Protein AF-A0A4W4F030-F1 (afdb_monomer_lite)

Secondary structure (DSSP, 8-state):
--HHHHHHHHTT--GGGS-HHHHHHTTT-HHHHHHHHHHHHHHTT--STTSTHHHH-S-HHHHHHHHHHHHHHHS---TTSSTTHHHHHHHHHHHTT-

InterPro domains:
  IPR028091 FAM91, N-terminal domain [PF14647] (8-83)
  IPR039199 FAM91 [PTHR28441] (3-83)

Organism: Electrophorus electricus (NCBI:txid8005)

Sequence (98 aa):
MNTDVEFHIRQNYPWNKLPANVKQSLGNSQREYDKHVLLYSIRNQLRYRNNLVRHVKKEERKYYEELLKYSREHLMLYPYHLFVTVYLWICLCFENIS

Radius of gyration: 15.24 Å; chains: 1; bounding box: 32×31×41 Å

pLDDT: mean 71.82, std 13.19, range [39.12, 86.12]

Foldseek 3Di:
DPVVLLVCQVVQPQPVRDDPVVCVVQVVDSVSSLVVSLVSCLVVVPQPPPGPPCVSDVDNVVSVVVSVVCCCVVVVDDDPPCCPPVVVVVCVSVVVVD

Structure (mmCIF, N/CA/C/O backbone):
data_AF-A0A4W4F030-F1
#
_entry.id   AF-A0A4W4F030-F1
#
loop_
_atom_site.group_PDB
_atom_site.id
_atom_site.type_symbol
_atom_site.label_atom_id
_atom_site.label_alt_id
_atom_site.label_comp_id
_atom_site.label_asym_id
_atom_site.label_entity_id
_atom_site.label_seq_id
_atom_site.pdbx_PDB_ins_code
_atom_site.Cartn_x
_atom_site.Cartn_y
_atom_site.Cartn_z
_atom_site.occupancy
_atom_site.B_iso_or_equiv
_atom_site.auth_seq_id
_atom_site.auth_comp_id
_atom_site.auth_asym_id
_atom_site.auth_atom_id
_atom_site.pdbx_PDB_model_num
ATOM 1 N N . MET A 1 1 ? -0.384 -15.854 3.798 1.00 51.47 1 MET A N 1
ATOM 2 C CA . MET A 1 1 ? -0.801 -14.460 4.072 1.00 51.47 1 MET A CA 1
ATOM 3 C C . MET A 1 1 ? -2.278 -14.478 4.400 1.00 51.47 1 MET A C 1
ATOM 5 O O . MET A 1 1 ? -2.975 -15.309 3.837 1.00 51.47 1 MET A O 1
ATOM 9 N N . ASN A 1 2 ? -2.718 -13.658 5.356 1.00 64.94 2 ASN A N 1
ATOM 10 C CA . ASN A 1 2 ? -4.088 -13.681 5.871 1.00 64.94 2 ASN A CA 1
ATOM 11 C C . ASN A 1 2 ? -5.055 -13.196 4.774 1.00 64.94 2 ASN A C 1
ATOM 13 O O . ASN A 1 2 ? -5.168 -11.994 4.537 1.00 64.94 2 ASN A O 1
ATOM 17 N N . THR A 1 3 ? -5.703 -14.132 4.079 1.00 75.56 3 THR A N 1
ATOM 18 C CA . THR A 1 3 ? -6.637 -13.885 2.965 1.00 75.56 3 THR A CA 1
ATOM 19 C C . THR A 1 3 ? -7.749 -12.913 3.347 1.00 75.56 3 THR A C 1
ATOM 21 O O . THR A 1 3 ? -8.156 -12.079 2.539 1.00 75.56 3 THR A O 1
ATOM 24 N N . ASP A 1 4 ? -8.182 -12.952 4.606 1.00 77.50 4 ASP A N 1
ATOM 25 C CA . ASP A 1 4 ? -9.170 -12.031 5.152 1.00 77.50 4 ASP A CA 1
ATOM 26 C C . ASP A 1 4 ? -8.663 -10.588 5.168 1.00 77.50 4 ASP A C 1
ATOM 28 O O . ASP A 1 4 ? -9.380 -9.682 4.753 1.00 77.50 4 ASP A O 1
ATOM 32 N N . VAL A 1 5 ? -7.414 -10.343 5.575 1.00 77.62 5 VAL A N 1
ATOM 33 C CA . VAL A 1 5 ? -6.840 -8.985 5.591 1.00 77.62 5 VAL A CA 1
ATOM 34 C C . VAL A 1 5 ? -6.794 -8.419 4.170 1.00 77.62 5 VAL A C 1
ATOM 36 O O . VAL A 1 5 ? -7.227 -7.291 3.943 1.00 77.62 5 VAL A O 1
ATOM 39 N N . GLU A 1 6 ? -6.339 -9.212 3.200 1.00 80.81 6 GLU A N 1
ATOM 40 C CA . GLU A 1 6 ? -6.271 -8.797 1.794 1.00 80.81 6 GLU A CA 1
ATOM 41 C C . GLU A 1 6 ? -7.655 -8.492 1.210 1.00 80.81 6 GLU A C 1
ATOM 43 O O . GLU A 1 6 ? -7.806 -7.521 0.466 1.00 80.81 6 GLU A O 1
ATOM 48 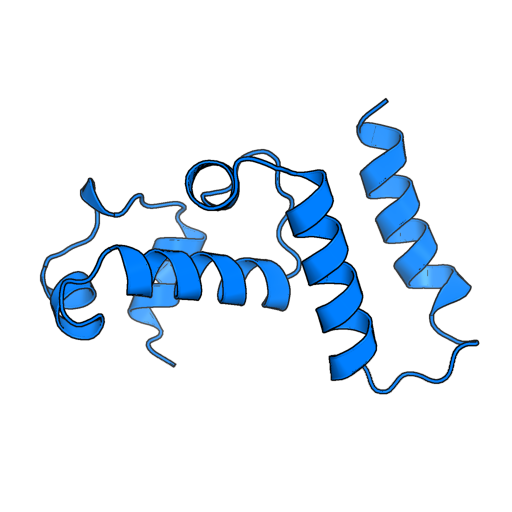N N . PHE A 1 7 ? -8.681 -9.267 1.576 1.00 82.31 7 PHE A N 1
ATOM 49 C CA . PHE A 1 7 ? -10.060 -9.001 1.167 1.00 82.31 7 PHE A CA 1
ATOM 50 C C . PHE A 1 7 ? -10.534 -7.621 1.641 1.00 82.31 7 PHE A C 1
ATOM 52 O O . PHE A 1 7 ? -11.074 -6.846 0.852 1.00 82.31 7 PHE A O 1
ATOM 59 N N . HIS A 1 8 ? -10.270 -7.267 2.901 1.00 80.44 8 HIS A N 1
ATOM 60 C CA . HIS A 1 8 ? -10.673 -5.966 3.440 1.00 80.44 8 HIS A CA 1
ATOM 61 C C . HIS A 1 8 ? -9.883 -4.800 2.825 1.00 80.44 8 HIS A C 1
ATOM 63 O O . HIS A 1 8 ? -10.447 -3.722 2.616 1.00 80.44 8 HIS A O 1
ATOM 69 N N . ILE A 1 9 ? -8.610 -5.021 2.478 1.00 81.38 9 ILE A N 1
ATOM 70 C CA . ILE A 1 9 ? -7.784 -4.037 1.764 1.00 81.38 9 ILE A CA 1
ATOM 71 C C . ILE A 1 9 ? -8.323 -3.820 0.342 1.00 81.38 9 ILE A C 1
ATOM 73 O O . ILE A 1 9 ? -8.475 -2.673 -0.075 1.00 81.38 9 ILE A O 1
ATOM 77 N N . ARG A 1 10 ? -8.691 -4.890 -0.381 1.00 79.31 10 ARG A N 1
ATOM 78 C CA . ARG A 1 10 ? -9.332 -4.797 -1.710 1.00 79.31 10 ARG A CA 1
ATOM 79 C C . ARG A 1 10 ? -10.632 -3.998 -1.682 1.00 79.31 10 ARG A C 1
ATOM 81 O O . ARG A 1 10 ? -10.900 -3.233 -2.601 1.00 79.31 10 ARG A O 1
ATOM 88 N N . GLN A 1 11 ? -11.424 -4.163 -0.626 1.00 81.31 11 GLN A N 1
ATOM 89 C CA . GLN A 1 11 ? -12.676 -3.429 -0.423 1.00 81.31 11 GLN A CA 1
ATOM 90 C C . GLN A 1 11 ? -12.465 -1.987 0.080 1.00 81.31 11 GLN A C 1
ATOM 92 O O . GLN A 1 11 ? -13.434 -1.277 0.335 1.00 81.31 11 GLN A O 1
ATOM 97 N N . ASN A 1 12 ? -11.213 -1.527 0.205 1.00 77.00 12 ASN A N 1
ATOM 98 C CA . ASN A 1 12 ? -10.859 -0.189 0.681 1.00 77.00 12 ASN A CA 1
ATOM 99 C C . ASN A 1 12 ? -11.426 0.143 2.076 1.00 77.00 12 ASN A C 1
ATOM 101 O O . ASN A 1 12 ? -11.780 1.291 2.364 1.00 77.00 12 ASN A O 1
ATOM 105 N N . TYR A 1 13 ? -11.490 -0.840 2.982 1.00 81.69 13 TYR A N 1
ATOM 106 C CA . TYR A 1 13 ? -11.936 -0.577 4.348 1.00 81.69 13 TYR A CA 1
ATOM 107 C C . TYR A 1 13 ? -10.841 0.111 5.186 1.00 81.69 13 TYR A C 1
ATOM 109 O O . TYR A 1 13 ? -9.746 -0.435 5.352 1.00 81.69 13 TYR A O 1
ATOM 117 N N . PRO A 1 14 ? -11.116 1.296 5.768 1.00 79.88 14 PRO A N 1
ATOM 118 C CA . PRO A 1 14 ? -10.189 1.940 6.693 1.00 79.88 14 PRO A CA 1
ATOM 119 C C . PRO A 1 14 ? -10.111 1.162 8.012 1.00 79.88 14 PRO A C 1
ATOM 121 O O . PRO A 1 14 ? -11.064 0.476 8.386 1.00 79.88 14 PRO A O 1
ATOM 124 N N . TRP A 1 15 ? -9.023 1.344 8.772 1.00 81.69 15 TRP A N 1
ATOM 125 C CA . TRP A 1 15 ? -8.799 0.661 10.059 1.00 81.69 15 TRP A CA 1
ATOM 126 C C . TRP A 1 15 ? -10.005 0.728 11.009 1.00 81.69 15 TRP A C 1
ATOM 128 O O . TRP A 1 15 ? -10.367 -0.253 11.659 1.00 81.69 15 TRP A O 1
ATOM 138 N N . ASN A 1 16 ? -10.698 1.867 11.042 1.00 80.81 16 ASN A N 1
ATOM 139 C CA . ASN A 1 16 ? -11.867 2.062 11.899 1.00 80.81 16 ASN A CA 1
ATOM 140 C C . ASN A 1 16 ? -13.046 1.139 11.554 1.00 80.81 16 ASN A C 1
ATOM 142 O O . ASN A 1 16 ? -13.809 0.801 12.452 1.00 80.81 16 ASN A O 1
ATOM 146 N N . LYS A 1 17 ? -13.176 0.705 10.295 1.00 82.94 17 LYS A N 1
ATOM 147 C CA . LYS A 1 17 ? -14.261 -0.170 9.820 1.00 82.94 17 LYS A CA 1
ATOM 148 C C . LYS A 1 17 ? -13.892 -1.657 9.801 1.00 82.94 17 LYS A C 1
ATOM 150 O O . LYS A 1 17 ? -14.731 -2.474 9.441 1.00 82.94 17 LYS A O 1
ATOM 155 N N . LEU A 1 18 ? -12.663 -2.019 10.173 1.00 82.81 18 LEU A N 1
ATOM 156 C CA . LEU A 1 18 ? -12.246 -3.421 10.215 1.00 82.81 18 LEU A CA 1
ATOM 157 C C . LEU A 1 18 ? -12.884 -4.168 11.397 1.00 82.81 18 LEU A C 1
ATOM 159 O O . LEU A 1 18 ? -12.914 -3.626 12.512 1.00 82.81 18 LEU A O 1
ATOM 163 N N . PRO A 1 19 ? -13.308 -5.427 11.193 1.00 83.94 19 PRO A N 1
ATOM 164 C CA . PRO A 1 19 ? -13.801 -6.277 12.267 1.00 83.94 19 PRO A CA 1
ATOM 165 C C . PRO A 1 19 ? -12.683 -6.638 13.258 1.00 83.94 19 PRO A C 1
ATOM 167 O O . PRO A 1 19 ? -11.509 -6.755 12.894 1.00 83.94 19 PRO A O 1
ATOM 170 N N . ALA A 1 20 ? -13.057 -6.847 14.524 1.00 81.25 20 ALA A N 1
ATOM 171 C CA . ALA A 1 20 ? -12.121 -7.132 15.615 1.00 81.25 20 ALA A CA 1
ATOM 172 C C . ALA A 1 20 ? -11.260 -8.384 15.360 1.00 81.25 20 ALA A C 1
ATOM 174 O O . ALA A 1 20 ? -10.081 -8.381 15.700 1.00 81.25 20 ALA A O 1
ATOM 175 N N . ASN A 1 21 ? -11.804 -9.394 14.675 1.00 82.12 21 ASN A N 1
ATOM 176 C CA . ASN A 1 21 ? -11.087 -10.620 14.301 1.00 82.12 21 ASN A CA 1
ATOM 177 C C . ASN A 1 21 ? -9.863 -10.331 13.411 1.00 82.12 21 ASN A C 1
ATOM 179 O O . ASN A 1 21 ? -8.789 -10.910 13.586 1.00 82.12 21 ASN A O 1
ATOM 183 N N . VAL A 1 22 ? -10.005 -9.386 12.476 1.00 80.69 22 VAL A N 1
ATOM 184 C CA . VAL A 1 22 ? -8.921 -8.978 11.572 1.00 80.69 22 VAL A CA 1
ATOM 185 C C . VAL A 1 22 ? -7.921 -8.088 12.309 1.00 80.69 22 VAL A C 1
ATOM 187 O O . VAL A 1 22 ? -6.715 -8.254 12.146 1.00 80.69 22 VAL A O 1
ATOM 190 N N . LYS A 1 23 ? -8.394 -7.192 13.185 1.00 82.38 23 LYS A N 1
ATOM 191 C CA . LYS A 1 23 ? -7.510 -6.364 14.024 1.00 82.38 23 LYS A CA 1
ATOM 192 C C . LYS A 1 23 ? -6.663 -7.209 14.974 1.00 82.38 23 LYS A C 1
ATOM 194 O O . LYS A 1 23 ? -5.462 -6.978 15.060 1.00 82.38 23 LYS A O 1
ATOM 199 N N . GLN A 1 24 ? -7.250 -8.215 15.624 1.00 83.00 24 GLN A N 1
ATOM 200 C CA . GLN A 1 24 ? -6.531 -9.158 16.486 1.00 83.00 24 GLN A CA 1
ATOM 201 C C . GLN A 1 24 ? -5.473 -9.942 15.709 1.00 83.00 24 GLN A C 1
ATOM 203 O O . GLN A 1 24 ? -4.344 -10.065 16.174 1.00 83.00 24 GLN A O 1
ATOM 208 N N . SER A 1 25 ? -5.803 -10.379 14.491 1.00 80.69 25 SER A N 1
ATOM 209 C CA . SER A 1 25 ? -4.857 -11.051 13.591 1.00 80.69 25 SER A CA 1
ATOM 210 C C . SER A 1 25 ? -3.650 -10.177 13.210 1.00 80.69 25 SER A C 1
ATOM 212 O O . SER A 1 25 ? -2.597 -10.702 12.864 1.00 80.69 25 SER A O 1
ATOM 214 N N . LEU A 1 26 ? -3.795 -8.850 13.286 1.00 77.69 26 LEU A N 1
ATOM 215 C CA . LEU A 1 26 ? -2.752 -7.846 13.038 1.00 77.69 26 LEU A CA 1
ATOM 216 C C . LEU A 1 26 ? -2.128 -7.299 14.337 1.00 77.69 26 LEU A C 1
ATOM 218 O O . LEU A 1 26 ? -1.453 -6.269 14.325 1.00 77.69 26 LEU A O 1
ATOM 222 N N . GLY A 1 27 ? -2.392 -7.941 15.479 1.00 79.81 27 GLY A N 1
ATOM 223 C CA . GLY A 1 27 ? -1.881 -7.523 16.786 1.00 79.81 27 GLY A CA 1
ATOM 224 C C . GLY A 1 27 ? -2.461 -6.199 17.296 1.00 79.81 27 GLY A C 1
ATOM 225 O O . GLY A 1 27 ? -1.811 -5.508 18.073 1.00 79.81 27 GLY A O 1
ATOM 226 N N . ASN A 1 28 ? -3.659 -5.812 16.83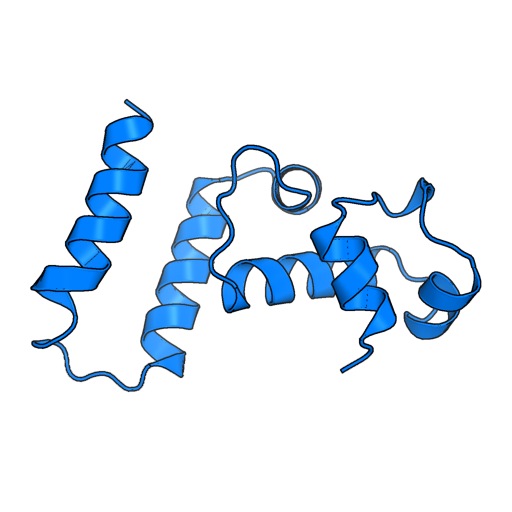8 1.00 80.75 28 ASN A N 1
ATOM 227 C CA . ASN A 1 28 ? -4.347 -4.549 17.150 1.00 80.75 28 ASN A CA 1
ATOM 228 C C . ASN A 1 28 ? -3.538 -3.276 16.844 1.00 80.75 28 ASN A C 1
ATOM 230 O O . ASN A 1 28 ? -3.885 -2.187 17.303 1.00 80.75 28 ASN A O 1
ATOM 234 N N . SER A 1 29 ? -2.487 -3.383 16.033 1.00 83.69 29 SER A N 1
ATOM 235 C CA . SER A 1 29 ? -1.649 -2.249 15.671 1.00 83.69 29 SER A CA 1
ATOM 236 C C . SER A 1 29 ? -2.084 -1.677 14.328 1.00 83.69 29 SER A C 1
ATOM 238 O O . SER A 1 29 ? -1.908 -2.300 13.281 1.00 83.69 29 SER A O 1
ATOM 240 N N . GLN A 1 30 ? -2.587 -0.442 14.345 1.00 83.06 30 GLN A N 1
ATOM 241 C CA . GLN A 1 30 ? -2.895 0.289 13.115 1.00 83.06 30 GLN A CA 1
ATOM 242 C C . GLN A 1 30 ? -1.657 0.434 12.217 1.00 83.06 30 GLN A C 1
ATOM 244 O O . GLN A 1 30 ? -1.755 0.300 11.002 1.00 83.06 30 GLN A O 1
ATOM 249 N N . ARG A 1 31 ? -0.471 0.620 12.814 1.00 84.69 31 ARG A N 1
ATOM 250 C CA . ARG A 1 31 ? 0.792 0.723 12.064 1.00 84.69 31 ARG A CA 1
ATOM 251 C C . ARG A 1 31 ? 1.099 -0.539 11.262 1.00 84.69 31 ARG A C 1
ATOM 253 O O . ARG A 1 31 ? 1.675 -0.447 10.182 1.00 84.69 31 ARG A O 1
ATOM 260 N N . GLU A 1 32 ? 0.746 -1.707 11.790 1.00 84.94 32 GLU A N 1
ATOM 261 C CA . GLU A 1 32 ? 0.988 -2.979 11.107 1.00 84.94 32 GLU A CA 1
ATOM 262 C C . GLU A 1 32 ? 0.018 -3.159 9.931 1.00 84.94 32 GLU A C 1
ATOM 264 O O . GLU A 1 32 ? 0.423 -3.579 8.847 1.00 84.94 32 GLU A O 1
ATOM 269 N N . TYR A 1 33 ? -1.237 -2.726 10.099 1.00 84.12 33 TYR A N 1
ATOM 270 C CA . TYR A 1 33 ? -2.201 -2.664 9.000 1.00 84.12 33 TYR A CA 1
ATOM 271 C C . TYR A 1 33 ? -1.751 -1.726 7.886 1.00 84.12 33 TYR A C 1
ATOM 273 O O . TYR A 1 33 ? -1.783 -2.108 6.722 1.00 84.12 33 TYR A O 1
ATOM 281 N N . ASP A 1 34 ? -1.271 -0.533 8.233 1.00 85.19 34 ASP A N 1
ATOM 282 C CA . ASP A 1 34 ? -0.797 0.448 7.258 1.00 85.19 34 ASP A CA 1
ATOM 283 C C . ASP A 1 34 ? 0.370 -0.107 6.422 1.00 85.19 34 ASP A C 1
ATOM 285 O O . ASP A 1 34 ? 0.399 0.059 5.200 1.00 85.19 34 ASP A O 1
ATOM 289 N N . LYS A 1 35 ? 1.297 -0.851 7.046 1.00 86.12 35 LYS A N 1
ATOM 290 C CA . LYS A 1 35 ? 2.358 -1.574 6.322 1.00 86.12 35 LYS A CA 1
ATOM 291 C C . LYS A 1 35 ? 1.791 -2.635 5.385 1.00 86.12 35 LYS A C 1
ATOM 293 O O . LYS A 1 35 ? 2.264 -2.756 4.259 1.00 86.12 35 LYS A O 1
ATOM 298 N N . HIS A 1 36 ? 0.807 -3.416 5.827 1.00 84.25 36 HIS A N 1
ATOM 299 C CA . HIS A 1 36 ? 0.170 -4.422 4.976 1.00 84.25 36 HIS A CA 1
ATOM 300 C C . HIS A 1 36 ? -0.584 -3.797 3.805 1.00 84.25 36 HIS A C 1
ATOM 302 O O . HIS A 1 36 ? -0.443 -4.280 2.687 1.00 84.25 36 HIS A O 1
ATOM 308 N N . VAL A 1 37 ? -1.305 -2.696 4.021 1.00 84.75 37 VAL A N 1
ATOM 309 C CA . VAL A 1 37 ? -1.945 -1.914 2.955 1.00 84.75 37 VAL A CA 1
ATOM 310 C C . VAL A 1 37 ? -0.901 -1.445 1.945 1.00 84.75 37 VAL A C 1
ATOM 312 O O . VAL A 1 37 ? -1.097 -1.619 0.743 1.00 84.75 37 VAL A O 1
ATOM 315 N N . LEU A 1 38 ? 0.223 -0.894 2.413 1.00 84.06 38 LEU A N 1
ATOM 316 C CA . LEU A 1 38 ? 1.310 -0.423 1.557 1.00 84.06 38 LEU A CA 1
ATOM 317 C C . LEU A 1 38 ? 1.922 -1.568 0.738 1.00 84.06 38 LEU A C 1
ATOM 319 O O . LEU A 1 38 ? 1.993 -1.477 -0.485 1.00 84.06 38 LEU A O 1
ATOM 323 N N . LEU A 1 39 ? 2.306 -2.663 1.399 1.00 84.38 39 LEU A N 1
ATOM 324 C CA . LEU A 1 39 ? 2.885 -3.842 0.755 1.00 84.38 39 LEU A CA 1
ATOM 325 C C . LEU A 1 39 ? 1.921 -4.454 -0.256 1.00 84.38 39 LEU A C 1
ATOM 327 O O . LEU A 1 39 ? 2.325 -4.767 -1.370 1.00 84.38 39 LEU A O 1
ATOM 331 N N . TYR A 1 40 ? 0.648 -4.594 0.107 1.00 84.31 40 TYR A N 1
ATOM 332 C CA . TYR A 1 40 ? -0.384 -5.103 -0.786 1.00 84.31 40 TYR A CA 1
ATOM 333 C C . TYR A 1 40 ? -0.543 -4.212 -2.021 1.00 84.31 40 TYR A C 1
ATOM 335 O O . TYR A 1 40 ? -0.593 -4.702 -3.147 1.00 84.31 40 TYR A O 1
ATOM 343 N N . SER A 1 41 ? -0.552 -2.894 -1.817 1.00 82.19 41 SER A N 1
ATOM 344 C CA . SER A 1 41 ? -0.715 -1.918 -2.895 1.00 82.19 41 SER A CA 1
ATOM 345 C C . SER A 1 41 ? 0.482 -1.891 -3.840 1.00 82.19 41 SER A C 1
ATOM 347 O O . SER A 1 41 ? 0.292 -1.862 -5.052 1.00 82.19 41 SER A O 1
ATOM 349 N N . ILE A 1 42 ? 1.703 -1.977 -3.307 1.00 82.38 42 ILE A N 1
ATOM 350 C CA . ILE A 1 42 ? 2.934 -2.072 -4.100 1.00 82.38 42 ILE A CA 1
ATOM 351 C C . ILE A 1 42 ? 2.973 -3.397 -4.875 1.00 82.38 42 ILE A C 1
ATOM 353 O O . ILE A 1 42 ? 3.216 -3.396 -6.081 1.00 82.38 42 ILE A O 1
ATOM 357 N N . ARG A 1 43 ? 2.671 -4.521 -4.212 1.00 80.69 43 ARG A N 1
ATOM 358 C CA . ARG A 1 43 ? 2.660 -5.858 -4.829 1.00 80.69 43 ARG A CA 1
ATOM 359 C C . ARG A 1 43 ? 1.631 -5.994 -5.940 1.00 80.69 43 ARG A C 1
ATOM 361 O O . ARG A 1 43 ? 1.911 -6.635 -6.944 1.00 80.69 43 ARG A O 1
ATOM 368 N N . ASN A 1 44 ? 0.457 -5.400 -5.757 1.00 77.19 44 ASN A N 1
ATOM 369 C CA . ASN A 1 44 ? -0.637 -5.447 -6.722 1.00 77.19 44 ASN A CA 1
ATOM 370 C C . ASN A 1 44 ? -0.677 -4.201 -7.634 1.00 77.19 44 ASN A C 1
ATOM 372 O O . ASN A 1 44 ? -1.674 -3.979 -8.316 1.00 77.19 44 ASN A O 1
ATOM 376 N N . GLN A 1 45 ? 0.379 -3.374 -7.616 1.00 70.50 45 GLN A N 1
ATOM 377 C CA . GLN A 1 45 ? 0.552 -2.164 -8.434 1.00 70.50 45 GLN A CA 1
ATOM 378 C C . GLN A 1 45 ? -0.676 -1.232 -8.446 1.00 70.50 45 GLN A C 1
ATOM 380 O O . GLN A 1 45 ? -1.062 -0.679 -9.477 1.00 70.50 45 GLN A O 1
ATOM 385 N N . LEU A 1 46 ? -1.317 -1.062 -7.287 1.00 76.81 46 LEU A N 1
ATOM 386 C CA . LEU A 1 46 ? -2.528 -0.256 -7.159 1.00 76.81 46 LEU A CA 1
ATOM 387 C C . LEU A 1 46 ? -2.219 1.234 -7.364 1.00 76.81 46 LEU A C 1
ATOM 389 O O . LEU A 1 46 ? -1.247 1.769 -6.820 1.00 76.81 46 LEU A O 1
ATOM 393 N N . ARG A 1 47 ? -3.088 1.920 -8.121 1.00 73.38 47 ARG A N 1
ATOM 394 C CA . ARG A 1 47 ? -3.015 3.375 -8.335 1.00 73.38 47 ARG A CA 1
ATOM 395 C C . ARG A 1 47 ? -3.185 4.129 -7.018 1.00 73.38 47 ARG A C 1
ATOM 397 O O . ARG A 1 47 ? -4.007 3.760 -6.187 1.00 73.38 47 ARG A O 1
ATOM 404 N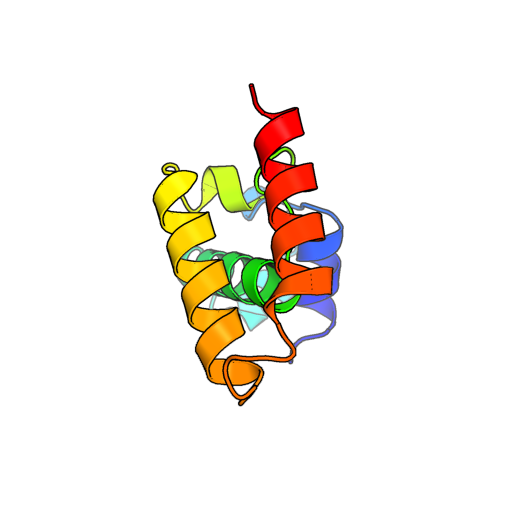 N . TYR A 1 48 ? -2.465 5.233 -6.855 1.00 70.88 48 TYR A N 1
ATOM 405 C CA . TYR A 1 48 ? -2.574 6.064 -5.653 1.00 70.88 48 TYR A CA 1
ATOM 406 C C . TYR A 1 48 ? -3.962 6.721 -5.513 1.00 70.88 48 TYR A C 1
ATOM 408 O O . TYR A 1 48 ? -4.533 6.800 -4.423 1.00 70.88 48 TYR A O 1
ATOM 416 N N . ARG A 1 49 ? -4.541 7.151 -6.640 1.00 65.75 49 ARG A N 1
ATOM 417 C CA . ARG A 1 49 ? -5.853 7.806 -6.703 1.00 65.75 49 ARG A CA 1
ATOM 418 C C . ARG A 1 49 ? -6.961 6.797 -6.359 1.00 65.75 49 ARG A C 1
ATOM 420 O O . ARG A 1 49 ? -7.086 5.777 -7.026 1.00 65.75 49 ARG A O 1
ATOM 427 N N . ASN A 1 50 ? -7.759 7.115 -5.335 1.00 66.44 50 ASN A N 1
ATOM 428 C CA . ASN A 1 50 ? -8.893 6.342 -4.789 1.00 66.44 50 ASN A CA 1
ATOM 429 C C . ASN A 1 50 ? -8.573 5.122 -3.904 1.00 66.44 50 ASN A C 1
ATOM 431 O O . ASN A 1 50 ? -9.509 4.427 -3.516 1.00 66.44 50 ASN A O 1
ATOM 435 N N . ASN A 1 51 ? -7.313 4.880 -3.527 1.00 73.06 51 ASN A N 1
ATOM 436 C CA . ASN A 1 51 ? -6.968 3.773 -2.626 1.00 73.06 51 ASN A CA 1
ATOM 437 C C . ASN A 1 51 ? -6.575 4.243 -1.218 1.00 73.06 51 ASN A C 1
ATOM 439 O O . ASN A 1 51 ? -6.143 5.381 -1.010 1.00 73.06 51 ASN A O 1
ATOM 443 N N . LEU A 1 52 ? -6.659 3.322 -0.250 1.00 76.12 52 LEU A N 1
ATOM 444 C CA . LEU A 1 52 ? -6.241 3.525 1.148 1.00 76.12 52 LEU A CA 1
ATOM 445 C C . LEU A 1 52 ? -4.804 4.054 1.299 1.00 76.12 52 LEU A C 1
ATOM 447 O O . LEU A 1 52 ? -4.485 4.691 2.303 1.00 76.12 52 LEU A O 1
ATOM 451 N N . VAL A 1 53 ? -3.955 3.849 0.287 1.00 75.25 53 VAL A N 1
ATOM 452 C CA . VAL A 1 53 ? -2.577 4.354 0.218 1.00 75.25 53 VAL A CA 1
ATOM 453 C C . VAL A 1 53 ? -2.494 5.851 0.505 1.00 75.25 53 VAL A C 1
ATOM 455 O O . VAL A 1 53 ? -1.569 6.264 1.195 1.00 75.25 53 VAL A O 1
ATOM 458 N N . ARG A 1 54 ? -3.477 6.657 0.079 1.00 76.38 54 ARG A N 1
ATOM 459 C CA . ARG A 1 54 ? -3.502 8.108 0.344 1.00 76.38 54 ARG A CA 1
ATOM 460 C C . ARG A 1 54 ? -3.521 8.449 1.837 1.00 76.38 54 ARG A C 1
ATOM 462 O O . ARG A 1 54 ? -3.008 9.488 2.249 1.00 76.38 54 ARG A O 1
ATOM 469 N N . HIS A 1 55 ? -4.137 7.595 2.651 1.00 74.50 55 HIS A N 1
ATOM 470 C CA . HIS A 1 55 ? -4.191 7.782 4.099 1.00 74.50 55 HIS A CA 1
ATOM 471 C C . HIS A 1 55 ? -2.893 7.343 4.785 1.00 74.50 55 HIS A C 1
ATOM 473 O O . HIS A 1 55 ? -2.536 7.907 5.816 1.00 74.50 55 HIS A O 1
ATOM 479 N N . VAL A 1 56 ? -2.179 6.383 4.191 1.00 75.75 56 VAL A N 1
ATOM 480 C CA . VAL A 1 56 ? -0.934 5.815 4.726 1.00 75.75 56 VAL A CA 1
ATOM 481 C C . VAL A 1 56 ? 0.292 6.641 4.317 1.00 75.75 56 VAL A C 1
ATOM 483 O O . VAL A 1 56 ? 1.125 6.992 5.149 1.00 75.75 56 VAL A O 1
ATOM 486 N N . LYS A 1 57 ? 0.402 6.998 3.035 1.00 75.62 57 LYS A N 1
ATOM 487 C CA . LYS A 1 57 ? 1.448 7.857 2.469 1.00 75.62 57 LYS A CA 1
ATOM 488 C C . LYS A 1 57 ? 0.781 9.091 1.887 1.00 75.62 57 LYS A C 1
ATOM 490 O O . LYS A 1 57 ? 0.072 8.992 0.901 1.00 75.62 57 LYS A O 1
ATOM 495 N N . LYS A 1 58 ? 1.051 10.260 2.471 1.00 76.94 58 LYS A N 1
ATOM 496 C CA . LYS A 1 58 ? 0.567 11.549 1.943 1.00 76.94 58 LYS A CA 1
ATOM 497 C C . LYS A 1 58 ? 1.290 11.972 0.660 1.00 76.94 58 LYS A C 1
ATOM 499 O O . LYS A 1 58 ? 0.739 12.724 -0.138 1.00 76.94 58 LYS A O 1
ATOM 504 N N . GLU A 1 59 ? 2.530 11.519 0.491 1.00 78.38 59 GLU A N 1
ATOM 505 C CA . GLU A 1 59 ? 3.379 11.868 -0.644 1.00 78.38 59 GLU A CA 1
ATOM 506 C C . GLU A 1 59 ? 3.250 10.828 -1.761 1.00 78.38 59 GLU A C 1
ATOM 508 O O . GLU A 1 59 ? 3.836 9.745 -1.698 1.00 78.38 59 GLU A O 1
ATOM 513 N N . GLU A 1 60 ? 2.513 11.194 -2.806 1.00 76.00 60 GLU A N 1
ATOM 514 C CA . GLU A 1 60 ? 2.289 10.369 -3.996 1.00 76.00 60 GLU A CA 1
ATOM 515 C C . GLU A 1 60 ? 3.603 10.003 -4.706 1.00 76.00 60 GLU A C 1
ATOM 517 O O . GLU A 1 60 ? 3.839 8.844 -5.047 1.00 76.00 60 GLU A O 1
ATOM 522 N N . ARG A 1 61 ? 4.512 10.976 -4.852 1.00 77.06 61 ARG A N 1
ATOM 523 C CA . ARG A 1 61 ? 5.812 10.780 -5.509 1.00 77.06 61 ARG A CA 1
ATOM 524 C C . ARG A 1 61 ? 6.647 9.690 -4.830 1.00 77.06 61 ARG A C 1
ATOM 526 O O . ARG A 1 61 ? 7.127 8.784 -5.504 1.00 77.06 61 ARG A O 1
ATOM 533 N N . LYS A 1 62 ? 6.759 9.728 -3.496 1.00 81.25 62 LYS A N 1
ATOM 534 C CA . LYS A 1 62 ? 7.495 8.708 -2.729 1.00 81.25 62 LYS A CA 1
ATOM 535 C C . LYS A 1 62 ? 6.857 7.326 -2.840 1.00 81.25 62 LYS A C 1
ATOM 537 O O . LYS A 1 62 ? 7.573 6.334 -2.796 1.00 81.25 62 LYS A O 1
ATOM 542 N N . TYR A 1 63 ? 5.530 7.244 -2.956 1.00 82.00 63 TYR A N 1
ATOM 543 C CA . TYR A 1 63 ? 4.850 5.965 -3.163 1.00 82.00 63 TYR A CA 1
ATOM 544 C C . TYR A 1 63 ? 5.228 5.342 -4.514 1.00 82.00 63 TYR A C 1
ATOM 546 O O . TYR A 1 63 ? 5.608 4.173 -4.559 1.00 82.00 63 TYR A O 1
ATOM 554 N N . TYR A 1 64 ? 5.203 6.123 -5.598 1.00 79.88 64 TYR A N 1
ATOM 555 C CA . TYR A 1 64 ? 5.606 5.619 -6.912 1.00 79.88 64 TYR A CA 1
ATOM 556 C C . TYR A 1 64 ? 7.098 5.287 -6.995 1.00 79.88 64 TYR A C 1
ATOM 558 O O . TYR A 1 64 ? 7.456 4.294 -7.622 1.00 79.88 64 TYR A O 1
ATOM 566 N N . GLU A 1 65 ? 7.973 6.046 -6.331 1.00 82.56 65 GLU A N 1
ATOM 567 C CA . GLU A 1 65 ? 9.400 5.701 -6.228 1.00 82.56 65 GLU A CA 1
ATOM 568 C C . GLU A 1 65 ? 9.613 4.330 -5.564 1.00 82.56 65 GLU A C 1
ATOM 570 O O . GLU A 1 65 ? 10.409 3.519 -6.045 1.00 82.56 65 GLU A O 1
ATOM 575 N N . GLU A 1 66 ? 8.869 4.044 -4.493 1.00 82.69 66 GLU A N 1
ATOM 576 C CA . GLU A 1 66 ? 8.918 2.767 -3.773 1.00 82.69 66 GLU A CA 1
ATOM 577 C C . GLU A 1 66 ? 8.352 1.616 -4.621 1.00 82.69 66 GLU A C 1
ATOM 579 O O . GLU A 1 66 ? 8.953 0.543 -4.695 1.00 82.69 66 GLU A O 1
ATOM 584 N N . LEU A 1 67 ? 7.259 1.865 -5.349 1.00 81.81 67 LEU A N 1
ATOM 585 C CA . LEU A 1 67 ? 6.663 0.918 -6.293 1.00 81.81 67 LEU A CA 1
ATOM 586 C C . LEU A 1 67 ? 7.621 0.580 -7.445 1.00 81.81 67 LEU A C 1
ATOM 588 O O . LEU A 1 67 ? 7.786 -0.590 -7.794 1.00 81.81 67 LEU A O 1
ATOM 592 N N . LEU A 1 68 ? 8.308 1.582 -8.001 1.00 76.44 68 LEU A N 1
ATOM 593 C CA . LEU A 1 68 ? 9.335 1.392 -9.027 1.00 76.44 68 LEU A CA 1
ATOM 594 C C . LEU A 1 68 ? 10.530 0.602 -8.491 1.00 76.44 68 LEU A C 1
ATOM 596 O O . LEU A 1 68 ? 11.049 -0.269 -9.187 1.00 76.44 68 LEU A O 1
ATOM 600 N N . LYS A 1 69 ? 10.973 0.888 -7.262 1.00 82.44 69 LYS A N 1
ATOM 601 C CA . LYS A 1 69 ? 12.060 0.146 -6.617 1.00 82.44 69 LYS A CA 1
ATOM 602 C C . LYS A 1 69 ? 11.685 -1.324 -6.424 1.00 82.44 69 LYS A C 1
ATOM 604 O O . LYS A 1 69 ? 12.451 -2.187 -6.842 1.00 82.44 69 LYS A O 1
ATOM 609 N N . TYR A 1 70 ? 10.499 -1.592 -5.880 1.00 78.44 70 TYR A N 1
ATOM 610 C CA . TYR A 1 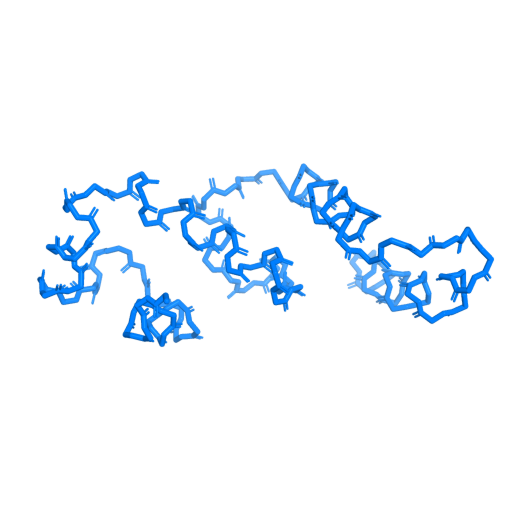70 ? 9.997 -2.950 -5.684 1.00 78.44 70 TYR A CA 1
ATOM 611 C C . TYR A 1 70 ? 9.877 -3.713 -7.006 1.00 78.44 70 TYR A C 1
ATOM 613 O O . TYR A 1 70 ? 10.339 -4.846 -7.106 1.00 78.44 70 TYR A O 1
ATOM 621 N N . SER A 1 71 ? 9.325 -3.065 -8.038 1.00 72.12 71 SER A N 1
ATOM 622 C CA . SER A 1 71 ? 9.231 -3.617 -9.392 1.00 72.12 71 SER A CA 1
ATOM 623 C C . SER A 1 71 ? 10.610 -4.019 -9.927 1.00 72.12 71 SER A C 1
ATOM 625 O O . SER A 1 71 ? 10.794 -5.161 -10.334 1.00 72.12 71 SER A O 1
ATOM 627 N N . ARG A 1 72 ? 11.616 -3.133 -9.837 1.00 70.38 72 ARG A N 1
ATOM 628 C CA . ARG A 1 72 ? 12.993 -3.424 -10.277 1.00 70.38 72 ARG A CA 1
ATOM 629 C C . ARG A 1 72 ? 13.630 -4.603 -9.536 1.00 70.38 72 ARG A C 1
ATOM 631 O O . ARG A 1 72 ? 14.305 -5.409 -10.164 1.00 70.38 72 ARG A O 1
ATOM 638 N N . GLU A 1 73 ? 13.432 -4.693 -8.222 1.00 71.75 73 GLU A N 1
ATOM 639 C CA . GLU A 1 73 ? 14.037 -5.739 -7.386 1.00 71.75 73 GLU A CA 1
ATOM 640 C C . GLU A 1 73 ? 13.363 -7.108 -7.567 1.00 71.75 73 GLU A C 1
ATOM 642 O O . GLU A 1 73 ? 14.053 -8.121 -7.644 1.00 71.75 73 GLU A O 1
ATOM 647 N N . HIS A 1 74 ? 12.028 -7.161 -7.653 1.00 65.06 74 HIS A N 1
ATOM 648 C CA . HIS A 1 74 ? 11.287 -8.429 -7.712 1.00 65.06 74 HIS A CA 1
ATOM 649 C C . HIS A 1 74 ? 11.171 -9.033 -9.109 1.00 65.06 74 HIS A C 1
ATOM 651 O O . HIS A 1 74 ? 10.993 -10.242 -9.228 1.00 65.06 74 HIS A O 1
ATOM 657 N N . LEU A 1 75 ? 11.261 -8.228 -10.168 1.00 57.66 75 LEU A N 1
ATOM 658 C CA . LEU A 1 75 ? 11.141 -8.744 -11.529 1.00 57.66 75 LEU A CA 1
ATOM 659 C C . LEU A 1 75 ? 12.448 -9.342 -12.075 1.00 57.66 75 LEU A C 1
ATOM 661 O O . LEU A 1 75 ? 12.390 -9.938 -13.143 1.00 57.66 75 LEU A O 1
ATOM 665 N N . MET A 1 76 ? 13.597 -9.221 -11.377 1.00 51.59 76 MET A N 1
ATOM 666 C CA . MET A 1 76 ? 14.918 -9.738 -11.815 1.00 51.59 76 MET A CA 1
ATOM 667 C C . MET A 1 76 ? 15.160 -9.566 -13.332 1.00 51.59 76 MET A C 1
ATOM 669 O O . MET A 1 76 ? 15.716 -10.429 -14.011 1.00 51.59 76 MET A O 1
ATOM 673 N N . LEU A 1 77 ? 14.672 -8.461 -13.893 1.00 50.69 77 LEU A N 1
ATOM 674 C CA . LEU A 1 77 ? 14.501 -8.306 -15.330 1.00 50.69 77 LEU A CA 1
ATOM 675 C C . LEU A 1 77 ? 15.642 -7.442 -15.850 1.00 50.69 77 LEU A C 1
ATOM 677 O O . LEU A 1 77 ? 15.734 -6.252 -15.546 1.00 50.69 77 LEU A O 1
ATOM 681 N N . TYR A 1 78 ? 16.533 -8.071 -16.618 1.00 41.75 78 TYR A N 1
ATOM 682 C CA . TYR A 1 78 ? 17.590 -7.387 -17.355 1.00 41.75 78 TYR A CA 1
ATOM 683 C C . TYR A 1 78 ? 17.009 -6.198 -18.158 1.00 41.75 78 TYR A C 1
ATOM 685 O O . TYR A 1 78 ? 15.890 -6.282 -18.674 1.00 41.75 78 TYR A O 1
ATOM 693 N N . PRO A 1 79 ? 17.770 -5.095 -18.293 1.00 54.59 79 PRO A N 1
ATOM 694 C CA . PRO A 1 79 ? 17.274 -3.747 -18.602 1.00 54.59 79 PRO A CA 1
ATOM 695 C C . PRO A 1 79 ? 16.488 -3.574 -19.914 1.00 54.59 79 PRO A C 1
ATOM 697 O O . PRO A 1 79 ? 15.805 -2.566 -20.078 1.00 54.59 79 PRO A O 1
ATOM 700 N N . TYR A 1 80 ? 16.536 -4.529 -20.843 1.00 48.59 80 TYR A N 1
ATOM 701 C CA . TYR A 1 80 ? 16.077 -4.325 -22.220 1.00 48.59 80 TYR A CA 1
ATOM 702 C C . TYR A 1 80 ? 14.625 -4.738 -22.494 1.00 48.59 80 TYR A C 1
ATOM 704 O O . TYR A 1 80 ? 13.995 -4.178 -23.387 1.00 48.59 80 TYR A O 1
ATOM 712 N N . HIS A 1 81 ? 14.043 -5.651 -21.713 1.00 53.91 81 HIS A N 1
ATOM 713 C CA . HIS A 1 81 ? 12.666 -6.115 -21.955 1.00 53.91 81 HIS A CA 1
ATOM 714 C C . HIS A 1 81 ? 11.599 -5.298 -21.207 1.00 53.91 81 HIS A C 1
ATOM 716 O O . HIS A 1 81 ? 10.410 -5.408 -21.499 1.00 53.91 81 HIS A O 1
ATOM 722 N N . LEU A 1 82 ? 12.016 -4.431 -20.275 1.00 46.72 82 LEU A N 1
ATOM 723 C CA . LEU A 1 82 ? 11.131 -3.575 -19.476 1.00 46.72 82 LEU A CA 1
ATOM 724 C C . LEU A 1 82 ? 10.661 -2.314 -20.230 1.00 46.72 82 LEU A C 1
ATOM 726 O O . LEU A 1 82 ? 9.632 -1.729 -19.887 1.00 46.72 82 LEU A O 1
ATOM 730 N N . PHE A 1 83 ? 11.412 -1.870 -21.242 1.00 49.53 83 PHE A N 1
ATOM 731 C CA . PHE A 1 83 ? 11.263 -0.517 -21.785 1.00 49.53 83 PHE A CA 1
ATOM 732 C C . PHE A 1 83 ? 9.998 -0.309 -22.627 1.00 49.53 83 PHE A C 1
ATOM 734 O O . PHE A 1 83 ? 9.511 0.809 -22.730 1.00 49.53 83 PHE A O 1
ATOM 741 N N . VAL A 1 84 ? 9.426 -1.367 -23.207 1.00 52.94 84 VAL A N 1
ATOM 742 C CA . VAL A 1 84 ? 8.277 -1.210 -24.114 1.00 52.94 84 VAL A CA 1
ATOM 743 C C . VAL A 1 84 ? 6.946 -1.315 -23.376 1.00 52.94 84 VAL A C 1
ATOM 745 O O . VAL A 1 84 ? 6.069 -0.489 -23.592 1.00 52.94 84 VAL A O 1
ATOM 748 N N . THR A 1 85 ? 6.775 -2.280 -22.471 1.00 54.56 85 THR A N 1
ATOM 749 C CA . THR A 1 85 ? 5.440 -2.550 -21.905 1.00 54.56 85 THR A CA 1
ATOM 750 C C . THR A 1 85 ? 5.204 -1.828 -20.584 1.00 54.56 85 THR A C 1
ATOM 752 O O . THR A 1 85 ? 4.149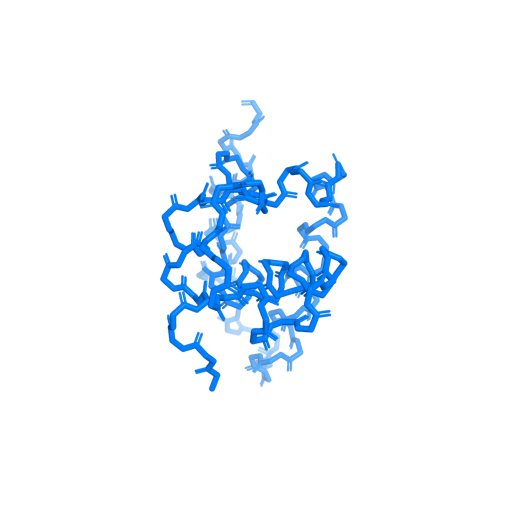 -1.235 -20.379 1.00 54.56 85 THR A O 1
ATOM 755 N N . VAL A 1 86 ? 6.188 -1.838 -19.681 1.00 55.38 86 VAL A N 1
ATOM 756 C CA . VAL A 1 86 ? 6.027 -1.295 -18.322 1.00 55.38 86 VAL A CA 1
ATOM 757 C C . VAL A 1 86 ? 6.203 0.221 -18.317 1.00 55.38 86 VAL A C 1
ATOM 759 O O . VAL A 1 86 ? 5.424 0.915 -17.670 1.00 55.38 86 VAL A O 1
ATOM 762 N N . TYR A 1 87 ? 7.150 0.750 -19.096 1.00 58.06 87 TYR A N 1
ATOM 763 C CA . TYR A 1 87 ? 7.285 2.197 -19.284 1.00 58.06 87 TYR A CA 1
ATOM 764 C C . TYR A 1 87 ? 6.071 2.796 -19.978 1.00 58.06 87 TYR A C 1
ATOM 766 O O . TYR A 1 87 ? 5.616 3.833 -19.528 1.00 58.06 87 TYR A O 1
ATOM 774 N N . LEU A 1 88 ? 5.490 2.144 -20.991 1.00 56.81 88 LEU A N 1
ATOM 775 C CA . LEU A 1 88 ? 4.277 2.644 -21.640 1.00 56.81 88 LEU A CA 1
ATOM 776 C C . LEU A 1 88 ? 3.077 2.630 -20.683 1.00 56.81 88 LEU A C 1
ATOM 778 O O . LEU A 1 88 ? 2.308 3.580 -20.670 1.00 56.81 88 LEU A O 1
ATOM 782 N N . TRP A 1 89 ? 2.943 1.613 -19.825 1.00 57.03 89 TRP A N 1
ATOM 783 C CA . TRP A 1 89 ? 1.882 1.571 -18.809 1.00 57.03 89 TRP A CA 1
ATOM 784 C C . TRP A 1 89 ? 2.073 2.620 -17.703 1.00 57.03 89 TRP A C 1
ATOM 786 O O . TRP A 1 89 ? 1.100 3.211 -17.233 1.00 57.03 89 TRP A O 1
ATOM 796 N N . ILE A 1 90 ? 3.322 2.880 -17.308 1.00 59.81 90 ILE A N 1
ATOM 797 C CA . ILE A 1 90 ? 3.678 3.925 -16.342 1.00 59.81 90 ILE A CA 1
ATOM 798 C C . ILE A 1 90 ? 3.522 5.318 -16.966 1.00 59.81 90 ILE A C 1
ATOM 800 O O . ILE A 1 90 ? 2.904 6.165 -16.333 1.00 59.81 90 ILE A O 1
ATOM 804 N N . CYS A 1 91 ? 3.983 5.545 -18.201 1.00 53.94 91 CYS A N 1
ATOM 805 C CA . CYS A 1 91 ? 3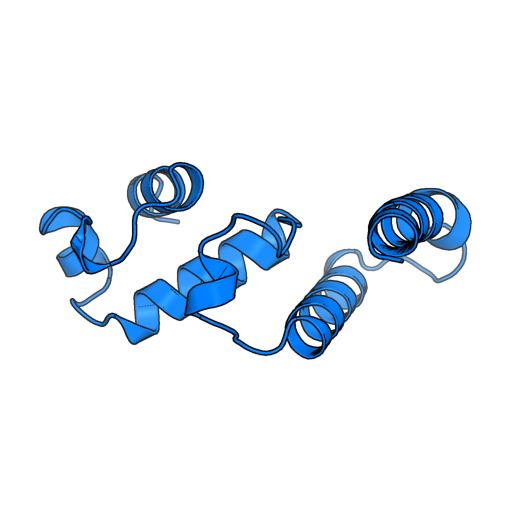.771 6.782 -18.964 1.00 53.94 91 CYS A CA 1
ATOM 806 C C . CYS A 1 91 ? 2.283 7.040 -19.174 1.00 53.94 91 CYS A C 1
ATOM 808 O O . CYS A 1 91 ? 1.825 8.119 -18.840 1.00 53.94 91 CYS A O 1
ATOM 810 N N . LEU A 1 92 ? 1.495 6.047 -19.598 1.00 52.16 92 LEU A N 1
ATOM 811 C CA . LEU A 1 92 ? 0.037 6.180 -19.718 1.00 52.16 92 LEU A CA 1
ATOM 812 C C . LEU A 1 92 ? -0.636 6.464 -18.368 1.00 52.16 92 LEU A C 1
ATOM 814 O O . LEU A 1 92 ? -1.626 7.192 -18.314 1.00 52.16 92 LEU A O 1
ATOM 818 N N . CYS A 1 93 ? -0.117 5.916 -17.263 1.00 50.84 93 CYS A N 1
ATOM 819 C CA . CYS A 1 93 ? -0.595 6.260 -15.923 1.00 50.84 93 CYS A CA 1
ATOM 820 C C . CYS A 1 93 ? -0.166 7.665 -15.467 1.00 50.84 93 CYS A C 1
ATOM 822 O O . CYS A 1 93 ? -0.885 8.251 -14.662 1.00 50.84 93 CYS A O 1
ATOM 824 N N . PHE A 1 94 ? 0.960 8.198 -15.953 1.00 46.50 94 PHE A N 1
ATOM 825 C CA . PHE A 1 94 ? 1.506 9.503 -15.565 1.00 46.50 94 PHE A CA 1
ATOM 826 C C . PHE A 1 94 ? 1.007 10.652 -16.466 1.00 46.50 94 PHE A C 1
ATOM 828 O O . PHE A 1 94 ? 0.724 11.733 -15.967 1.00 46.50 94 PHE A O 1
ATOM 835 N N . GLU A 1 95 ? 0.798 10.422 -17.765 1.00 44.09 95 GLU A N 1
ATOM 836 C CA . GLU A 1 95 ? 0.206 11.391 -18.705 1.00 44.09 95 GLU A CA 1
ATOM 837 C C . GLU A 1 95 ? -1.275 11.664 -18.419 1.00 44.09 95 GLU A C 1
ATOM 839 O O . GLU A 1 95 ? -1.763 12.746 -18.709 1.00 44.09 95 GLU A O 1
ATOM 844 N N . ASN A 1 96 ? -1.995 10.737 -17.779 1.00 42.12 96 ASN A N 1
ATOM 845 C CA . ASN A 1 96 ? -3.371 10.976 -17.314 1.00 42.12 96 ASN A CA 1
ATOM 846 C C . ASN A 1 96 ? -3.456 11.762 -15.984 1.00 42.12 96 ASN A C 1
ATOM 848 O O . ASN A 1 96 ? -4.531 11.849 -15.381 1.00 42.12 96 ASN A O 1
ATOM 852 N N . ILE A 1 97 ? -2.327 12.276 -15.486 1.00 46.19 97 ILE A N 1
ATOM 853 C CA . ILE A 1 97 ? -2.228 13.097 -14.269 1.00 46.19 97 ILE A CA 1
ATOM 854 C C . ILE A 1 97 ? -1.880 14.567 -14.593 1.00 46.19 97 ILE A C 1
ATOM 856 O O . ILE A 1 97 ? -1.968 15.398 -13.688 1.00 46.19 97 ILE A O 1
ATOM 860 N N . SER A 1 98 ? -1.554 14.910 -15.850 1.00 39.12 98 SER A N 1
ATOM 861 C CA . SER A 1 98 ? -1.296 16.300 -16.268 1.00 39.12 98 SER A CA 1
ATOM 862 C C . SER A 1 98 ? -2.509 17.009 -16.858 1.00 39.12 98 SER A C 1
ATOM 864 O O . SER A 1 98 ? -3.408 16.332 -17.401 1.00 39.12 98 SER A O 1
#